Protein AF-A0A966XUJ8-F1 (afdb_monomer_lite)

Structure (mmCIF, N/CA/C/O backbone):
data_AF-A0A966XUJ8-F1
#
_entry.id   AF-A0A966XUJ8-F1
#
loop_
_atom_site.group_PDB
_atom_site.id
_atom_site.type_symbol
_atom_site.label_atom_id
_atom_site.label_alt_id
_atom_site.label_comp_id
_atom_site.label_asym_id
_atom_site.label_entity_id
_atom_site.label_seq_id
_atom_site.pdbx_PDB_ins_code
_atom_site.Cartn_x
_atom_site.Cartn_y
_atom_site.Cartn_z
_atom_site.occupancy
_atom_site.B_iso_or_equiv
_atom_site.auth_seq_id
_atom_site.auth_comp_id
_atom_site.auth_asym_id
_atom_site.auth_atom_id
_atom_site.pdbx_PDB_model_num
ATOM 1 N N . GLN A 1 1 ? -8.492 8.991 16.755 1.00 62.69 1 GLN A N 1
ATOM 2 C CA . GLN A 1 1 ? -9.448 8.475 15.751 1.00 62.69 1 GLN A CA 1
ATOM 3 C C . GLN A 1 1 ? -9.299 6.968 15.681 1.00 62.69 1 GLN A C 1
ATOM 5 O O . GLN A 1 1 ? -8.166 6.502 15.702 1.00 62.69 1 GLN A O 1
ATOM 10 N N . TRP A 1 2 ? -10.413 6.242 15.612 1.00 75.69 2 TRP A N 1
ATOM 11 C CA . TRP A 1 2 ? -10.433 4.792 15.424 1.00 75.69 2 TRP A CA 1
ATOM 12 C C . TRP A 1 2 ? -10.862 4.502 13.987 1.00 75.69 2 TRP A C 1
ATOM 14 O O . TRP A 1 2 ? -11.939 4.923 13.573 1.00 75.69 2 TRP A O 1
ATOM 24 N N . TRP A 1 3 ? -9.992 3.846 13.223 1.00 82.06 3 TRP A N 1
ATOM 25 C CA . TRP A 1 3 ? -10.295 3.366 11.877 1.00 82.06 3 TRP A CA 1
ATOM 26 C C . TRP A 1 3 ? -10.643 1.882 11.956 1.00 82.06 3 TRP A C 1
ATOM 28 O O . TRP A 1 3 ? -10.086 1.168 12.789 1.00 82.06 3 TRP A O 1
ATOM 38 N N . LEU A 1 4 ? -11.552 1.427 11.095 1.00 88.88 4 LEU A N 1
ATOM 39 C CA . LEU A 1 4 ? -11.898 0.011 10.994 1.00 88.88 4 LEU A CA 1
ATOM 40 C C . LEU A 1 4 ? -10.667 -0.821 10.626 1.00 88.88 4 LEU A C 1
ATOM 42 O O . LEU A 1 4 ? -9.854 -0.400 9.791 1.00 88.88 4 LEU A O 1
ATOM 46 N N . GLN A 1 5 ? -10.553 -2.015 11.210 1.00 89.44 5 GLN A N 1
ATOM 47 C CA . GLN A 1 5 ? -9.540 -2.960 10.764 1.00 89.44 5 GLN A CA 1
ATOM 48 C C . GLN A 1 5 ? -9.867 -3.413 9.344 1.00 89.44 5 GLN A C 1
ATOM 50 O O . GLN A 1 5 ? -10.999 -3.320 8.865 1.00 89.44 5 GLN A O 1
ATOM 55 N N . ARG A 1 6 ? -8.861 -3.935 8.642 1.00 89.62 6 ARG A N 1
ATOM 56 C CA . ARG A 1 6 ? -9.049 -4.379 7.260 1.00 89.62 6 ARG A CA 1
ATOM 57 C C . ARG A 1 6 ? -10.152 -5.439 7.124 1.00 89.62 6 ARG A C 1
ATOM 59 O O . ARG A 1 6 ? -10.887 -5.398 6.140 1.00 89.62 6 ARG A O 1
ATOM 66 N N . ALA A 1 7 ? -10.251 -6.349 8.092 1.00 91.44 7 ALA A N 1
ATOM 67 C CA . ALA A 1 7 ? -11.292 -7.371 8.128 1.00 91.44 7 ALA A CA 1
ATOM 68 C C . ALA A 1 7 ? -12.689 -6.745 8.262 1.00 91.44 7 ALA A C 1
ATOM 70 O O . ALA A 1 7 ? -13.571 -7.065 7.474 1.00 91.44 7 ALA A O 1
ATOM 71 N N . ASP A 1 8 ? -12.849 -5.776 9.166 1.00 93.69 8 ASP A N 1
ATOM 72 C CA . ASP A 1 8 ? -14.126 -5.090 9.392 1.00 93.69 8 ASP A CA 1
ATOM 73 C C . ASP A 1 8 ? -14.573 -4.287 8.161 1.00 93.69 8 ASP A C 1
ATOM 75 O O . ASP A 1 8 ? -15.750 -4.267 7.816 1.00 93.69 8 ASP A O 1
ATOM 79 N N . VAL A 1 9 ? -13.633 -3.647 7.450 1.00 93.62 9 VAL A N 1
ATOM 80 C CA . VAL A 1 9 ? -13.941 -2.955 6.185 1.00 93.62 9 VAL A CA 1
ATOM 81 C C . VAL A 1 9 ? -14.476 -3.938 5.141 1.00 93.62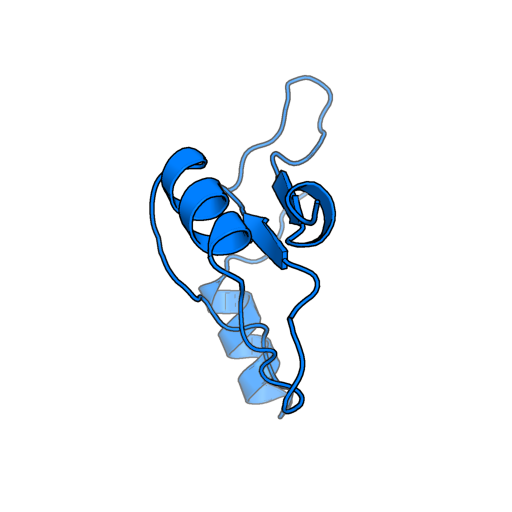 9 VAL A C 1
ATOM 83 O O . VAL A 1 9 ? -15.436 -3.617 4.444 1.00 93.62 9 VAL A O 1
ATOM 86 N N . ALA A 1 10 ? -13.858 -5.116 5.019 1.00 94.00 10 ALA A N 1
ATOM 87 C CA . ALA A 1 10 ? -14.291 -6.135 4.067 1.00 94.00 10 ALA A CA 1
ATOM 88 C C . ALA A 1 10 ? -15.669 -6.712 4.433 1.00 94.00 10 ALA A C 1
ATOM 90 O O . ALA A 1 10 ? -16.509 -6.864 3.551 1.00 94.00 10 ALA A O 1
ATOM 91 N N . ASP A 1 11 ? -15.920 -6.962 5.720 1.00 96.94 11 ASP A N 1
ATOM 92 C CA . ASP A 1 11 ? -17.210 -7.438 6.232 1.00 96.94 11 ASP A CA 1
ATOM 93 C C . ASP A 1 11 ? -18.345 -6.436 5.957 1.00 96.94 11 ASP A C 1
ATOM 95 O O . ASP A 1 11 ? -19.395 -6.805 5.426 1.00 96.94 11 ASP A O 1
ATOM 99 N N . VAL A 1 12 ? -18.122 -5.147 6.236 1.00 97.19 12 VAL A N 1
ATOM 100 C CA . VAL A 1 12 ? -19.106 -4.092 5.941 1.00 97.19 12 VAL A CA 1
ATOM 101 C C . VAL A 1 12 ? -19.350 -3.970 4.436 1.00 97.19 12 VAL A C 1
ATOM 103 O O . VAL A 1 12 ? -20.505 -3.910 4.016 1.00 97.19 12 VAL A O 1
ATOM 106 N N . ALA A 1 13 ? -18.293 -3.958 3.616 1.00 97.12 13 ALA A N 1
ATOM 107 C CA . ALA A 1 13 ? -18.425 -3.876 2.161 1.00 97.12 13 ALA A CA 1
ATOM 108 C C . ALA A 1 13 ? -19.241 -5.054 1.607 1.00 97.12 13 ALA A C 1
ATOM 110 O O . ALA A 1 13 ? -20.194 -4.841 0.860 1.00 97.12 13 ALA A O 1
ATOM 111 N N . GLN A 1 14 ? -18.950 -6.277 2.061 1.00 96.81 14 GLN A N 1
ATOM 112 C CA . GLN A 1 14 ? -19.684 -7.478 1.668 1.00 96.81 14 GLN A CA 1
ATOM 113 C C . GLN A 1 14 ? -21.171 -7.390 2.031 1.00 96.81 14 GLN A C 1
ATOM 115 O O . GLN A 1 14 ? -22.024 -7.661 1.187 1.00 96.81 14 GLN A O 1
ATOM 120 N N . LYS A 1 15 ? -21.499 -6.987 3.265 1.00 97.94 15 LYS A N 1
ATOM 121 C CA . LYS A 1 15 ? -22.894 -6.838 3.725 1.00 97.94 15 LYS A CA 1
ATOM 122 C C . LYS A 1 15 ? -23.679 -5.802 2.921 1.00 97.94 15 LYS A C 1
ATOM 124 O O . LYS A 1 15 ? -24.895 -5.920 2.808 1.00 97.94 15 LYS A O 1
ATOM 129 N N . LEU A 1 16 ? -22.992 -4.805 2.371 1.00 98.06 16 LEU A N 1
ATOM 130 C CA . LEU A 1 16 ? -23.579 -3.756 1.538 1.00 98.06 16 LEU A CA 1
ATOM 131 C C . LEU A 1 16 ? -23.548 -4.079 0.035 1.00 98.06 16 LEU A C 1
ATOM 133 O O . LEU A 1 16 ? -24.026 -3.271 -0.756 1.00 98.06 16 LEU A O 1
ATOM 137 N N . GLY A 1 17 ? -22.996 -5.228 -0.370 1.00 96.88 17 GLY A N 1
ATOM 138 C CA . GLY A 1 17 ? -22.839 -5.584 -1.783 1.00 96.88 17 GLY A CA 1
ATOM 139 C C . GLY A 1 17 ? -21.854 -4.682 -2.536 1.00 96.88 17 GLY A C 1
ATOM 140 O O . GLY A 1 17 ? -22.043 -4.430 -3.722 1.00 96.88 17 GLY A O 1
ATOM 141 N N . LEU A 1 18 ? -20.836 -4.161 -1.844 1.00 96.88 18 LEU A N 1
ATOM 142 C CA . LEU A 1 18 ? -19.800 -3.288 -2.395 1.00 96.88 18 LEU A CA 1
ATOM 143 C C . LEU A 1 18 ? -18.478 -4.040 -2.564 1.00 96.88 18 LEU A C 1
ATOM 145 O O . LEU A 1 18 ? -18.090 -4.846 -1.716 1.00 96.88 18 LEU A O 1
ATOM 149 N N . ASP A 1 19 ? -17.737 -3.695 -3.615 1.00 93.25 19 ASP A N 1
ATOM 150 C CA . ASP A 1 19 ? -16.378 -4.190 -3.809 1.00 93.25 19 ASP A CA 1
ATOM 151 C C . ASP A 1 19 ? -15.391 -3.545 -2.828 1.00 93.25 19 ASP A C 1
ATOM 153 O O . ASP A 1 19 ? -15.478 -2.362 -2.482 1.00 93.25 19 ASP A O 1
ATOM 157 N N . VAL A 1 20 ? -14.385 -4.321 -2.420 1.00 93.94 20 VAL A N 1
ATOM 158 C CA . VAL A 1 20 ? -13.258 -3.848 -1.610 1.00 93.94 20 VAL A CA 1
ATOM 159 C C . VAL A 1 20 ? -11.965 -3.925 -2.416 1.00 93.94 20 VAL A C 1
ATOM 161 O O . VAL A 1 20 ? -11.719 -4.889 -3.137 1.00 93.94 20 VAL A O 1
ATOM 164 N N . 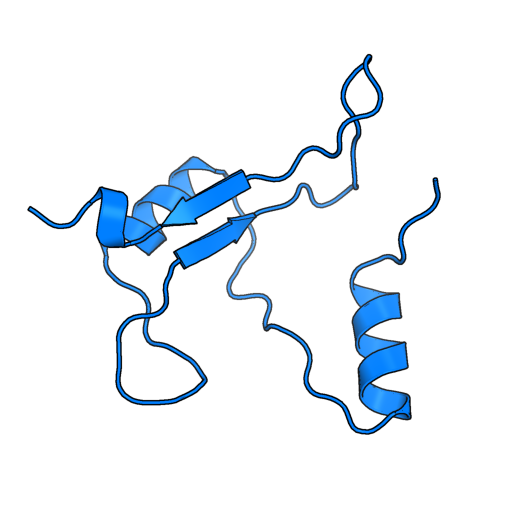VAL A 1 21 ? -11.094 -2.924 -2.261 1.00 91.81 21 VAL A N 1
ATOM 165 C CA . VAL A 1 21 ? -9.757 -2.930 -2.882 1.00 91.81 21 VAL A CA 1
ATOM 166 C C . VAL A 1 21 ? -9.010 -4.201 -2.460 1.00 91.81 21 VAL A C 1
ATOM 168 O O . VAL A 1 21 ? -8.865 -4.400 -1.257 1.00 91.81 21 VAL A O 1
ATOM 171 N N . PRO A 1 22 ? -8.496 -5.048 -3.367 1.00 88.56 22 PRO A N 1
ATOM 172 C CA . PRO A 1 22 ? -7.866 -6.320 -3.001 1.00 88.56 22 PRO A CA 1
ATOM 173 C C . PRO A 1 22 ? -6.568 -6.137 -2.197 1.00 88.56 22 PRO A C 1
ATOM 175 O O . PRO A 1 22 ? -5.852 -5.147 -2.351 1.00 88.56 22 PRO A O 1
ATOM 178 N N . VAL A 1 23 ? -6.250 -7.095 -1.315 1.00 91.94 23 VAL A N 1
ATOM 179 C CA . VAL A 1 23 ? -4.878 -7.233 -0.790 1.00 91.94 23 VAL A CA 1
ATOM 180 C C . VAL A 1 23 ? -4.074 -7.978 -1.846 1.00 91.94 23 VAL A C 1
ATOM 182 O O . VAL A 1 23 ? -4.333 -9.150 -2.091 1.00 91.94 23 VAL A O 1
ATOM 185 N N . ILE A 1 24 ? -3.107 -7.304 -2.462 1.00 91.31 24 ILE A N 1
ATOM 186 C CA . ILE A 1 24 ? -2.223 -7.921 -3.464 1.00 91.31 24 ILE A CA 1
ATOM 187 C C . ILE A 1 24 ? -0.978 -8.577 -2.843 1.00 91.31 24 ILE A C 1
ATOM 189 O O . ILE A 1 24 ? -0.292 -9.334 -3.518 1.00 91.31 24 ILE A O 1
ATOM 193 N N . GLY A 1 25 ? -0.708 -8.329 -1.554 1.00 92.56 25 GLY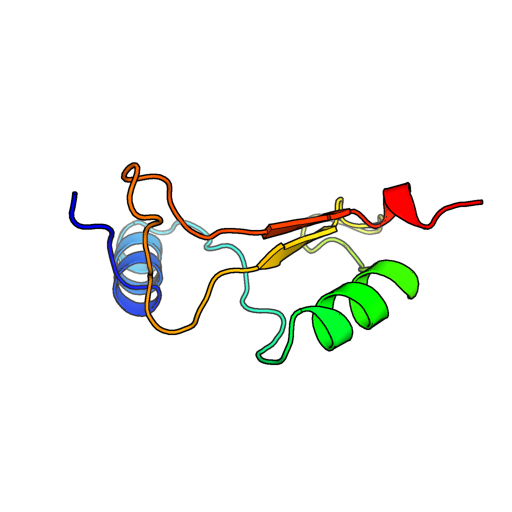 A N 1
ATOM 194 C CA . GLY A 1 25 ? 0.305 -9.041 -0.775 1.00 92.56 25 GLY A CA 1
ATOM 195 C C . GLY A 1 25 ? 0.626 -8.410 0.577 1.00 92.56 25 GLY A C 1
ATOM 196 O O . GLY A 1 25 ? 0.114 -7.344 0.920 1.00 92.56 25 GLY A O 1
ATOM 197 N N . GLU A 1 26 ? 1.507 -9.081 1.318 1.00 95.31 26 GLU A N 1
ATOM 198 C CA . GLU A 1 26 ? 2.111 -8.620 2.571 1.00 95.31 26 GLU A CA 1
ATOM 199 C C . GLU A 1 26 ? 3.640 -8.691 2.448 1.00 95.31 26 GLU A C 1
ATOM 201 O O . GLU A 1 26 ? 4.170 -9.603 1.816 1.00 95.31 26 GLU A O 1
ATOM 206 N N . GLY A 1 27 ? 4.353 -7.733 3.040 1.00 95.75 27 GLY A N 1
ATOM 207 C CA . GLY A 1 27 ? 5.809 -7.662 2.947 1.00 95.75 27 GLY A CA 1
ATOM 208 C C . GLY A 1 27 ? 6.360 -6.319 3.409 1.00 95.75 27 GLY A C 1
ATOM 209 O O . GLY A 1 27 ? 5.681 -5.541 4.086 1.00 95.75 27 GLY A O 1
ATOM 210 N N . THR A 1 28 ? 7.604 -6.044 3.037 1.00 97.06 28 THR A N 1
ATOM 211 C CA . THR A 1 28 ? 8.274 -4.770 3.309 1.00 97.06 28 THR A CA 1
ATOM 212 C C . THR A 1 28 ? 7.898 -3.704 2.275 1.00 97.06 28 THR A C 1
ATOM 214 O O . THR A 1 28 ? 7.382 -3.995 1.194 1.00 97.06 28 THR A O 1
ATOM 217 N N . LEU A 1 29 ? 8.214 -2.435 2.564 1.00 96.38 29 LEU A N 1
ATOM 218 C CA . LEU A 1 29 ? 8.080 -1.365 1.567 1.00 96.38 29 LEU A CA 1
ATOM 219 C C . LEU A 1 29 ? 8.965 -1.607 0.334 1.00 96.38 29 LEU A C 1
ATOM 221 O O . LEU A 1 29 ? 8.581 -1.227 -0.769 1.00 96.38 29 LEU A O 1
ATOM 225 N N . HIS A 1 30 ? 10.117 -2.264 0.497 1.00 97.50 30 HIS A N 1
ATOM 226 C CA . HIS A 1 30 ? 10.998 -2.597 -0.622 1.00 97.50 30 HIS A CA 1
ATOM 227 C C . HIS A 1 30 ? 10.370 -3.629 -1.560 1.00 97.50 30 HIS A C 1
ATOM 229 O O . HIS A 1 30 ? 10.484 -3.480 -2.777 1.00 97.50 30 HIS A O 1
ATOM 235 N N . ASP A 1 31 ? 9.641 -4.608 -1.020 1.00 96.81 31 ASP A N 1
ATOM 236 C CA . ASP A 1 31 ? 8.901 -5.585 -1.826 1.00 96.81 31 ASP A CA 1
ATOM 237 C C . ASP A 1 31 ? 7.810 -4.896 -2.653 1.00 96.81 31 ASP A C 1
ATOM 239 O O . ASP A 1 31 ? 7.679 -5.136 -3.855 1.00 96.81 31 ASP A O 1
ATOM 243 N N . ALA A 1 32 ? 7.079 -3.962 -2.034 1.00 96.50 32 ALA A N 1
ATOM 244 C CA . ALA A 1 32 ? 6.061 -3.170 -2.717 1.00 96.50 32 ALA A CA 1
ATOM 245 C C . ALA A 1 32 ? 6.661 -2.281 -3.826 1.00 96.50 32 ALA A C 1
ATOM 247 O O . ALA A 1 32 ? 6.098 -2.190 -4.917 1.00 96.50 32 ALA A O 1
ATOM 248 N N . VAL A 1 33 ? 7.834 -1.681 -3.592 1.00 97.00 33 VAL A N 1
ATOM 249 C CA . VAL A 1 33 ? 8.588 -0.943 -4.622 1.00 97.00 33 VAL A CA 1
ATOM 250 C C . VAL A 1 33 ? 9.010 -1.859 -5.768 1.00 97.00 33 VAL A C 1
ATOM 252 O O . VAL A 1 33 ? 8.826 -1.504 -6.932 1.00 97.00 33 VAL A O 1
ATOM 255 N N . ALA A 1 34 ? 9.541 -3.045 -5.470 1.00 96.38 34 ALA A N 1
ATOM 256 C CA . ALA A 1 34 ? 9.917 -4.017 -6.491 1.00 96.38 34 ALA A CA 1
ATOM 257 C C . ALA A 1 34 ? 8.705 -4.504 -7.302 1.00 96.38 34 ALA A C 1
ATOM 259 O O . ALA A 1 34 ? 8.838 -4.803 -8.488 1.00 96.38 34 ALA A O 1
ATOM 260 N N . TRP A 1 35 ? 7.517 -4.593 -6.699 1.00 95.00 35 TRP A N 1
ATOM 261 C CA . TRP A 1 35 ? 6.280 -4.856 -7.437 1.00 95.00 35 TRP A CA 1
ATOM 262 C C . TRP A 1 35 ? 5.868 -3.704 -8.340 1.00 95.00 35 TRP A C 1
ATOM 264 O O . TRP A 1 35 ? 5.679 -3.937 -9.528 1.00 95.00 35 TRP A O 1
ATOM 274 N N . ALA A 1 36 ? 5.789 -2.479 -7.825 1.00 95.56 36 ALA A N 1
ATOM 275 C CA . ALA A 1 36 ? 5.398 -1.328 -8.635 1.00 95.56 36 ALA A CA 1
ATOM 276 C C . ALA A 1 36 ? 6.330 -1.121 -9.842 1.00 95.56 36 ALA A C 1
ATOM 278 O O . ALA A 1 36 ? 5.850 -0.850 -10.938 1.00 95.56 36 ALA A O 1
ATOM 279 N N . LYS A 1 37 ? 7.641 -1.344 -9.670 1.00 96.12 37 LYS A N 1
ATOM 280 C CA . LYS A 1 37 ? 8.643 -1.300 -10.751 1.00 96.12 37 LYS A CA 1
ATOM 281 C C . LYS A 1 37 ? 8.417 -2.315 -11.872 1.00 96.12 37 LYS A C 1
ATOM 283 O O . LYS A 1 37 ? 8.829 -2.066 -12.996 1.00 96.12 37 LYS A O 1
ATOM 288 N N . ARG A 1 38 ? 7.828 -3.474 -11.567 1.00 94.44 38 ARG A N 1
ATOM 289 C CA . ARG A 1 38 ? 7.536 -4.522 -12.561 1.00 94.44 38 ARG A CA 1
ATOM 290 C C . ARG A 1 38 ? 6.263 -4.240 -13.364 1.00 94.44 38 ARG A C 1
ATOM 292 O O . ARG A 1 38 ? 5.983 -4.977 -14.303 1.00 94.44 38 ARG A O 1
ATOM 299 N N . GLY A 1 39 ? 5.514 -3.204 -12.990 1.00 93.44 39 GLY A N 1
ATOM 300 C CA . GLY A 1 39 ? 4.169 -2.953 -13.481 1.00 93.44 39 GLY A CA 1
ATOM 301 C C . GLY A 1 39 ? 3.134 -3.807 -12.752 1.00 93.44 39 GLY A C 1
ATOM 302 O O . GLY A 1 39 ? 3.404 -4.916 -12.281 1.00 93.44 39 GLY A O 1
ATOM 303 N N . ILE A 1 40 ? 1.929 -3.263 -12.619 1.00 94.00 40 ILE A N 1
ATOM 304 C CA . ILE A 1 40 ? 0.807 -3.909 -11.932 1.00 94.00 40 ILE A CA 1
ATOM 305 C C . ILE A 1 40 ? -0.395 -3.822 -12.857 1.00 94.00 40 ILE A C 1
ATOM 307 O O . ILE A 1 40 ? -0.760 -2.735 -13.286 1.00 94.00 40 ILE A O 1
ATOM 311 N N . ARG A 1 41 ? -1.042 -4.948 -13.157 1.00 94.31 41 ARG A N 1
ATOM 312 C CA . ARG A 1 41 ? -2.267 -4.939 -13.964 1.00 94.31 41 ARG A CA 1
ATOM 313 C C . ARG A 1 41 ? -3.454 -4.488 -13.112 1.00 94.31 41 ARG A C 1
ATOM 315 O O . ARG A 1 41 ? -3.636 -4.968 -11.994 1.00 94.31 41 ARG A O 1
ATOM 322 N N . SER A 1 42 ? -4.247 -3.563 -13.640 1.00 94.00 42 SER A N 1
ATOM 323 C CA . SER A 1 42 ? -5.457 -3.063 -12.993 1.00 94.00 42 SER A CA 1
ATOM 324 C C . SER A 1 42 ? -6.513 -4.159 -12.868 1.00 94.00 42 SER A C 1
ATOM 326 O O . SER A 1 42 ? -6.698 -4.971 -13.772 1.00 94.00 42 SER A O 1
ATOM 328 N N . THR A 1 43 ? -7.255 -4.165 -11.760 1.00 91.75 43 THR A N 1
ATOM 329 C CA . THR A 1 43 ? -8.431 -5.037 -11.617 1.00 91.75 43 THR A CA 1
ATOM 330 C C . THR A 1 43 ? -9.651 -4.507 -12.366 1.00 91.75 43 THR A C 1
ATOM 332 O O . THR A 1 43 ? -10.625 -5.233 -12.523 1.00 91.75 43 THR A O 1
ATOM 335 N N . TRP A 1 44 ? -9.612 -3.256 -12.835 1.00 91.31 44 TRP A N 1
ATOM 336 C CA . TRP A 1 44 ? -10.717 -2.612 -13.552 1.00 91.31 44 TRP A CA 1
ATOM 337 C C . TRP A 1 44 ? -10.637 -2.787 -15.077 1.00 91.31 44 TRP A C 1
ATOM 339 O O . TRP A 1 44 ? -11.556 -2.381 -15.781 1.00 91.31 44 TRP A O 1
ATOM 349 N N . GLY A 1 45 ? -9.557 -3.368 -15.612 1.00 92.81 45 GLY A N 1
ATOM 350 C CA . GLY A 1 45 ? -9.414 -3.603 -17.050 1.00 92.81 45 GLY A CA 1
ATOM 351 C C . GLY A 1 45 ? -7.987 -3.927 -17.489 1.00 92.81 45 GLY A C 1
ATOM 352 O O . GLY A 1 45 ? -7.090 -4.109 -16.668 1.00 92.81 45 GLY A O 1
ATOM 353 N N . ASP A 1 46 ? -7.773 -3.999 -18.805 1.00 95.38 46 ASP A N 1
ATOM 354 C CA . ASP A 1 46 ? -6.461 -4.284 -19.403 1.00 95.38 46 ASP A CA 1
ATOM 355 C C . ASP A 1 46 ? -5.596 -3.023 -19.525 1.00 95.38 46 ASP A C 1
ATOM 357 O O . ASP A 1 46 ? -5.362 -2.493 -20.609 1.00 95.38 46 ASP A O 1
ATOM 361 N N . PHE A 1 47 ? -5.185 -2.493 -18.378 1.00 94.81 47 PHE A N 1
ATOM 362 C CA . PHE A 1 47 ? -4.282 -1.351 -18.281 1.00 94.81 47 PHE A CA 1
ATOM 363 C C . PHE A 1 47 ? -3.456 -1.423 -16.993 1.00 94.81 47 PHE A C 1
ATOM 365 O O . PHE A 1 47 ? -3.772 -2.186 -16.075 1.00 94.81 47 PHE A O 1
ATOM 372 N N . GLU A 1 48 ? -2.381 -0.639 -16.920 1.00 95.06 48 GLU A N 1
ATOM 373 C CA . GLU A 1 48 ? -1.535 -0.570 -15.727 1.00 95.06 48 GLU A CA 1
ATOM 374 C C . GLU A 1 48 ? -2.256 0.167 -14.585 1.00 95.06 48 GLU A C 1
ATOM 376 O O . GLU A 1 48 ? -2.830 1.241 -14.770 1.00 95.06 48 GLU A O 1
ATOM 381 N N . ALA A 1 49 ? -2.250 -0.416 -13.389 1.00 95.56 49 ALA A N 1
ATOM 382 C CA . ALA A 1 49 ? -2.751 0.218 -12.180 1.00 95.56 49 ALA A CA 1
ATOM 383 C C . ALA A 1 49 ? -1.871 1.418 -11.791 1.00 95.56 49 ALA A C 1
ATOM 385 O O . ALA A 1 49 ? -0.661 1.403 -11.992 1.00 95.56 49 ALA A O 1
ATOM 386 N N . GLU A 1 50 ? -2.454 2.432 -11.140 1.00 96.19 50 GLU A N 1
ATOM 387 C CA . GLU A 1 50 ? -1.686 3.599 -10.672 1.00 96.19 50 GLU A CA 1
ATOM 388 C C . GLU A 1 50 ? -0.520 3.191 -9.754 1.00 96.19 50 GLU A C 1
ATOM 390 O O . GLU A 1 50 ? 0.569 3.767 -9.826 1.00 96.19 50 GLU A O 1
ATOM 395 N N . GLY A 1 51 ? -0.748 2.204 -8.883 1.00 95.62 51 GLY A N 1
ATOM 396 C CA . GLY A 1 51 ? 0.257 1.693 -7.964 1.00 95.62 51 GLY A CA 1
ATOM 397 C C . GLY A 1 51 ? -0.326 1.022 -6.723 1.00 95.62 51 GLY A C 1
ATOM 398 O O . GLY A 1 51 ? -1.464 0.554 -6.713 1.00 95.62 51 GLY A O 1
ATOM 399 N N . ILE A 1 52 ? 0.470 0.993 -5.654 1.00 96.88 52 ILE A N 1
ATOM 400 C CA . ILE A 1 52 ? 0.159 0.320 -4.388 1.00 96.88 52 ILE A CA 1
ATOM 401 C C . ILE A 1 52 ? -0.092 1.353 -3.291 1.00 96.88 52 ILE A C 1
ATOM 403 O O . ILE A 1 52 ? 0.704 2.272 -3.094 1.00 96.88 52 ILE A O 1
ATOM 407 N N . VAL A 1 53 ? -1.161 1.156 -2.517 1.00 96.62 53 VAL A N 1
ATOM 408 C CA . VAL A 1 53 ? -1.351 1.815 -1.217 1.00 96.62 53 VAL A CA 1
ATOM 409 C C . VAL A 1 53 ? -0.931 0.840 -0.119 1.00 96.62 53 VAL A C 1
ATOM 411 O O . VAL A 1 53 ? -1.653 -0.110 0.183 1.00 96.62 53 VAL A O 1
ATOM 414 N N . ALA A 1 54 ? 0.233 1.074 0.480 1.00 96.31 54 ALA A N 1
ATOM 415 C CA . ALA A 1 54 ? 0.781 0.254 1.551 1.00 96.31 54 ALA A CA 1
ATOM 416 C C . ALA A 1 54 ? 0.463 0.863 2.920 1.00 96.31 54 ALA A C 1
ATOM 418 O O . ALA A 1 54 ? 0.590 2.071 3.135 1.00 96.31 54 ALA A O 1
ATOM 419 N N . ARG A 1 55 ? 0.069 0.010 3.863 1.00 93.94 55 ARG A N 1
ATOM 420 C CA . ARG A 1 55 ? -0.180 0.377 5.261 1.00 93.94 55 ARG A CA 1
ATOM 421 C C . ARG A 1 55 ? 0.423 -0.694 6.170 1.00 93.94 55 ARG A C 1
ATOM 423 O 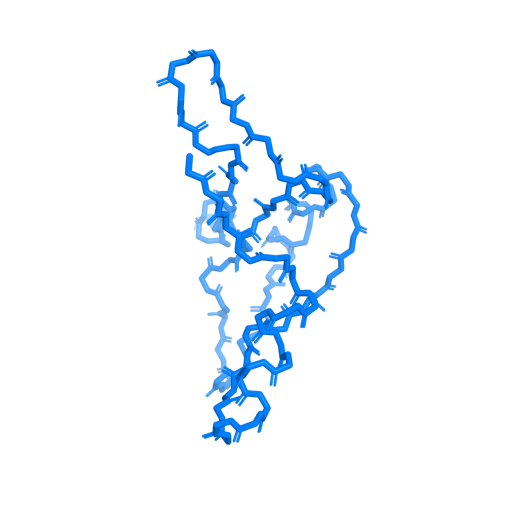O . ARG A 1 55 ? 0.465 -1.855 5.757 1.00 93.94 55 ARG A O 1
ATOM 430 N N . PRO A 1 56 ? 0.882 -0.341 7.379 1.00 92.38 56 PRO A N 1
ATOM 431 C CA . PRO A 1 56 ? 1.352 -1.334 8.334 1.00 92.38 56 PRO A CA 1
ATOM 432 C C . PRO A 1 56 ? 0.216 -2.278 8.760 1.00 92.38 56 PRO A C 1
ATOM 434 O O . PRO A 1 56 ? -0.946 -1.880 8.803 1.00 92.38 56 PRO A O 1
ATOM 437 N N . LYS A 1 57 ? 0.557 -3.525 9.110 1.00 88.69 57 LYS A N 1
ATOM 438 C CA . LYS A 1 57 ? -0.417 -4.544 9.548 1.00 88.69 57 LYS A CA 1
ATOM 439 C C . LYS A 1 57 ? -1.194 -4.113 10.796 1.00 88.69 57 LYS A C 1
ATOM 441 O O . LYS A 1 57 ? -2.395 -4.341 10.890 1.00 88.69 57 LYS A O 1
ATOM 446 N N . THR A 1 58 ? -0.499 -3.446 11.711 1.00 88.12 58 THR A N 1
ATOM 447 C CA . THR A 1 58 ? -1.098 -2.708 12.823 1.00 88.12 58 THR A CA 1
ATOM 448 C C . THR A 1 58 ? -1.114 -1.239 12.441 1.00 88.12 58 THR A C 1
ATOM 450 O O . THR A 1 58 ? -0.048 -0.668 12.258 1.00 88.12 58 THR A O 1
ATOM 453 N N . GLU A 1 59 ? -2.285 -0.622 12.301 1.00 89.06 59 GLU A N 1
ATOM 454 C CA . GLU A 1 59 ? -2.386 0.793 11.920 1.00 89.06 59 GLU A CA 1
ATOM 455 C C . GLU A 1 59 ? -1.683 1.687 12.958 1.00 89.06 59 GLU A C 1
ATOM 457 O O . GLU A 1 59 ? -1.916 1.577 14.164 1.00 89.06 59 GLU A O 1
ATOM 462 N N . LEU A 1 60 ? -0.805 2.574 12.483 1.00 90.75 60 LEU A N 1
ATOM 463 C CA . LEU A 1 60 ? 0.018 3.453 13.315 1.00 90.75 60 LEU A CA 1
ATOM 464 C C . LEU A 1 60 ? -0.165 4.913 12.902 1.00 90.75 60 LEU A C 1
ATOM 466 O O . LEU A 1 60 ? -0.384 5.225 11.729 1.00 90.75 60 LEU A O 1
ATOM 470 N N . ASN A 1 61 ? 0.027 5.812 13.866 1.00 92.12 61 ASN A N 1
ATOM 471 C CA . ASN A 1 61 ? 0.107 7.248 13.622 1.00 92.12 61 ASN A CA 1
ATOM 472 C C . ASN A 1 61 ? 1.487 7.788 14.007 1.00 92.12 61 ASN A C 1
ATOM 474 O O . ASN A 1 61 ? 2.143 7.281 14.917 1.00 92.12 61 ASN A O 1
ATOM 478 N N . THR A 1 62 ? 1.916 8.850 13.332 1.00 93.69 62 THR A N 1
ATOM 479 C CA . THR A 1 62 ? 3.069 9.649 13.746 1.00 93.69 62 THR A CA 1
ATOM 480 C C . THR A 1 62 ? 2.758 10.389 15.049 1.00 93.69 62 THR A C 1
ATOM 482 O O . THR A 1 62 ? 1.599 10.548 15.437 1.00 93.69 62 THR A O 1
ATOM 485 N N . ARG A 1 63 ? 3.789 10.936 15.708 1.00 94.56 63 ARG A N 1
ATOM 486 C CA . ARG A 1 63 ? 3.609 11.767 16.914 1.00 94.56 63 ARG A CA 1
ATOM 487 C C . ARG A 1 63 ? 2.697 12.979 16.680 1.00 94.56 63 ARG A C 1
ATOM 489 O O . ARG A 1 63 ? 2.027 13.421 17.602 1.00 94.56 63 ARG A O 1
ATOM 496 N N . SER A 1 64 ? 2.664 13.509 15.456 1.00 94.69 64 SER A N 1
ATOM 497 C CA . SER A 1 64 ? 1.782 14.616 15.066 1.00 94.69 64 SER A CA 1
ATOM 498 C C . SER A 1 64 ? 0.367 14.167 14.675 1.00 94.69 64 SER A C 1
ATOM 500 O O . SER A 1 64 ? -0.419 14.989 14.220 1.00 94.69 64 SER A O 1
ATOM 502 N N . GLY A 1 65 ? 0.034 12.882 14.835 1.00 91.00 65 GLY A N 1
ATOM 503 C CA . GLY A 1 65 ? -1.302 12.337 14.589 1.00 91.00 65 GLY A CA 1
ATOM 504 C C . GLY A 1 65 ? -1.589 11.944 13.137 1.00 91.00 65 GLY A C 1
ATOM 505 O O . GLY A 1 65 ? -2.713 11.552 12.836 1.00 91.00 65 GLY A O 1
ATOM 506 N N . HIS A 1 66 ? -0.604 12.009 12.236 1.00 92.88 66 HIS A N 1
ATOM 507 C CA . HIS A 1 66 ? -0.793 11.609 10.839 1.00 92.88 66 HIS A CA 1
ATOM 508 C C . HIS A 1 66 ? -0.739 10.087 10.697 1.00 92.88 66 HIS A C 1
ATOM 510 O O . HIS A 1 66 ? 0.127 9.448 11.290 1.00 92.88 66 HIS A O 1
ATOM 516 N N . ARG A 1 67 ? -1.606 9.502 9.864 1.00 93.06 67 ARG A N 1
ATOM 517 C CA . ARG A 1 67 ? -1.579 8.060 9.580 1.00 93.06 67 ARG A CA 1
ATOM 518 C C . ARG A 1 67 ? -0.311 7.670 8.825 1.00 93.06 67 ARG A C 1
ATOM 520 O O . ARG A 1 67 ? 0.024 8.293 7.818 1.00 93.06 67 ARG A O 1
ATOM 527 N N . LEU A 1 68 ? 0.339 6.594 9.260 1.00 93.31 68 LEU A N 1
ATOM 528 C CA . LEU A 1 68 ? 1.412 5.950 8.507 1.00 93.31 68 LEU A CA 1
ATOM 529 C C . LEU A 1 68 ? 0.821 5.172 7.328 1.00 93.31 68 LEU A C 1
ATOM 531 O O . LEU A 1 68 ? 0.249 4.098 7.484 1.00 93.31 68 LEU A O 1
ATOM 535 N N . VAL A 1 69 ? 0.955 5.738 6.133 1.00 95.44 69 VAL A N 1
ATOM 536 C CA . VAL A 1 69 ? 0.518 5.146 4.867 1.00 95.44 69 VAL A CA 1
ATOM 537 C C . VAL A 1 69 ? 1.482 5.577 3.769 1.00 95.44 69 VAL A C 1
ATOM 539 O O . VAL A 1 69 ? 1.914 6.728 3.740 1.00 95.44 69 VAL A O 1
ATOM 542 N N . ALA A 1 70 ? 1.812 4.666 2.861 1.00 96.62 70 ALA A N 1
ATOM 543 C CA . ALA A 1 70 ? 2.663 4.945 1.713 1.00 96.62 70 ALA A CA 1
ATOM 544 C C . ALA A 1 70 ? 1.900 4.679 0.415 1.00 96.62 70 ALA A C 1
ATOM 546 O O . ALA A 1 70 ? 1.100 3.747 0.322 1.00 96.62 70 ALA A O 1
ATOM 547 N N . LYS A 1 71 ? 2.157 5.507 -0.594 1.00 97.12 71 LYS A N 1
ATOM 548 C CA . LYS A 1 71 ? 1.703 5.286 -1.965 1.00 97.12 71 LYS A CA 1
ATOM 549 C C . LYS A 1 71 ? 2.942 5.110 -2.825 1.00 97.12 71 LYS A C 1
ATOM 551 O O . LYS A 1 71 ? 3.827 5.957 -2.769 1.00 97.12 71 LYS A O 1
ATOM 556 N N . ILE A 1 72 ? 2.999 4.024 -3.579 1.00 97.38 72 ILE A N 1
ATOM 557 C CA . ILE A 1 72 ? 4.100 3.723 -4.493 1.00 97.38 72 ILE A CA 1
ATOM 558 C C . ILE A 1 72 ? 3.496 3.626 -5.885 1.00 97.38 72 ILE A C 1
ATOM 560 O O . ILE A 1 72 ? 2.699 2.715 -6.119 1.00 97.38 72 ILE A O 1
ATOM 564 N N . LYS A 1 73 ? 3.813 4.566 -6.779 1.00 97.06 73 LYS A N 1
ATO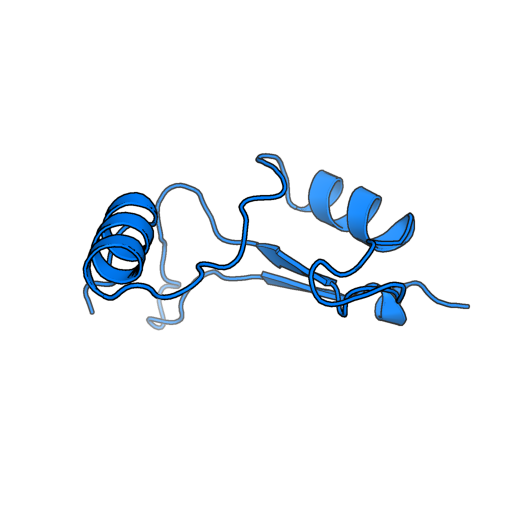M 565 C CA . LYS A 1 73 ? 3.173 4.642 -8.096 1.00 97.06 73 LYS A CA 1
ATOM 566 C C . LYS A 1 73 ? 4.051 4.012 -9.167 1.00 97.06 73 LYS A C 1
ATOM 568 O O . LYS A 1 73 ? 5.254 4.247 -9.190 1.00 97.06 73 LYS A O 1
ATOM 573 N N . CYS A 1 74 ? 3.452 3.247 -10.077 1.00 96.50 74 CYS A N 1
ATOM 574 C CA . CYS A 1 74 ? 4.175 2.631 -11.198 1.00 96.50 74 CYS A CA 1
ATOM 575 C C . CYS A 1 74 ? 4.841 3.698 -12.081 1.00 96.50 74 CYS A C 1
ATOM 577 O O . CYS A 1 74 ? 6.001 3.558 -12.463 1.00 96.50 74 CYS A O 1
ATOM 579 N N . ARG A 1 75 ? 4.157 4.834 -12.276 1.00 95.25 75 ARG A N 1
ATOM 580 C CA . ARG A 1 75 ? 4.673 5.993 -13.020 1.00 95.25 75 ARG A CA 1
ATOM 581 C C . ARG A 1 75 ? 5.984 6.561 -12.467 1.00 95.25 75 ARG A C 1
ATOM 583 O O . ARG A 1 75 ? 6.751 7.106 -13.249 1.00 95.25 75 ARG A O 1
ATOM 590 N N . ASP A 1 76 ? 6.263 6.420 -11.170 1.00 95.25 76 ASP A N 1
ATOM 591 C CA . ASP A 1 76 ? 7.515 6.914 -10.572 1.00 95.25 76 ASP A CA 1
ATOM 592 C C . ASP A 1 76 ? 8.749 6.134 -11.078 1.00 95.25 76 ASP A C 1
ATOM 594 O O . ASP A 1 76 ? 9.886 6.541 -10.838 1.00 95.25 76 ASP A O 1
ATOM 598 N N . PHE A 1 77 ? 8.532 5.009 -11.772 1.00 94.12 77 PHE A N 1
ATOM 599 C CA . PHE A 1 77 ? 9.568 4.138 -12.330 1.00 94.12 77 PHE A CA 1
ATOM 600 C C . PHE A 1 77 ? 9.524 4.015 -13.856 1.00 94.12 77 PHE A C 1
ATOM 602 O O . PHE A 1 77 ? 10.378 3.332 -14.422 1.00 94.12 77 PHE A O 1
ATOM 609 N N . ALA A 1 78 ? 8.551 4.647 -14.516 1.00 83.06 78 ALA A N 1
ATOM 610 C CA . ALA A 1 78 ? 8.521 4.731 -15.970 1.00 83.06 78 ALA A CA 1
ATOM 611 C C . ALA A 1 78 ? 9.652 5.664 -16.441 1.00 83.06 78 ALA A C 1
ATOM 613 O O . ALA A 1 78 ? 9.805 6.759 -15.897 1.00 83.06 78 ALA A O 1
ATOM 614 N N . ALA A 1 79 ? 10.459 5.196 -17.398 1.00 64.56 79 ALA A N 1
ATOM 615 C CA . ALA A 1 79 ? 11.541 5.971 -18.011 1.00 64.56 79 ALA A CA 1
ATOM 616 C C . ALA A 1 79 ? 11.007 7.053 -18.959 1.00 64.56 79 ALA A C 1
ATOM 618 O O . ALA A 1 79 ? 9.961 6.806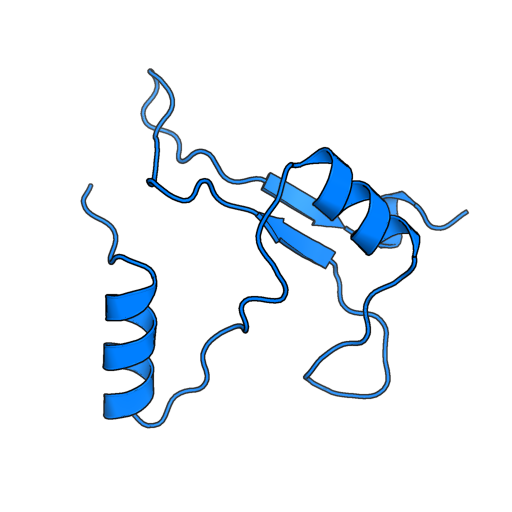 -19.606 1.00 64.56 79 ALA A O 1
#

Secondary structure (DSSP, 8-state):
--PPPHHHHHHHHHHTT-----------HHHHHHHHHT--B-TTSSSB--EEEE--SS--B-TTS-B--EEEEGGGG--

Radius of gyration: 14.42 Å; chains: 1; bounding box: 35×24×36 Å

pLDDT: mean 93.0, std 6.01, range [62.69, 98.06]

Foldseek 3Di:
DDDDQPVRVVVVCVVVVHDDDDDPDDDDVVVQLVVLCVFDADPVDGDTDQGDWDADNPWDADPVGHTDIDTHGSVVNDD

Sequence (79 aa):
QWWLQRADVADVAQKLGLDVVPVIGEGTLHDAVAWAKRGIRSTWGDFEAEGIVARPKTELNTRSGHRLVAKIKCRDFAA